Protein AF-A0A950HW34-F1 (afdb_monomer)

Sequence (105 aa):
MSFRVDWSAQALEDLLRLYDYLLARELQAAGGDLGLPARAIETLESAAQSLARAPFIYRKIQDSPFARELVVPFGDTGYVLSFEIMDQHRVVIAAIRHQREDDYH

Solvent-accessible surface area (backbone atoms only — not comparable to full-atom values): 5911 Å² total; per-residue (Å²): 130,63,30,48,75,46,73,33,74,58,24,53,50,34,53,51,53,50,33,53,52,44,42,55,51,24,72,72,38,94,84,43,56,81,63,51,29,60,52,51,52,54,50,51,55,57,56,52,59,54,45,22,70,54,60,84,78,45,50,69,42,95,93,38,99,46,34,28,42,46,79,44,88,48,89,97,69,21,32,33,41,34,29,35,53,79,54,99,46,34,34,36,35,51,36,56,46,49,59,83,62,83,83,85,131

Radius of gyration: 14.49 Å; Cα contacts (8 Å, |Δi|>4): 159; chains: 1; bounding box: 32×22×46 Å

Mean predicted aligned error: 4.26 Å

Foldseek 3Di:
DWADEAEDPQAVVQLVVQLVVQCVVQVPDDNRDNCQSVVLSVQVVVQSRVCGPCVPVAADDPPDPFWGWDFGDDPPFGKIFIWGDPDPHYIYGYHIGTRPPDDDD

Secondary structure (DSSP, 8-state):
---EEEE-HHHHHHHHHHHHHHHHHHHHSTT--TTHHHHHHHHHHHHHHHTTT-GGGSEEPTT-SSEEEEEE--TTT-EEEEEEEEETTEEEEEEEEETT-----

Structure (mmCIF, N/CA/C/O backbone):
data_AF-A0A950HW34-F1
#
_entry.id   AF-A0A950HW34-F1
#
loop_
_atom_site.group_PDB
_atom_site.id
_atom_site.type_symbol
_atom_site.label_atom_id
_a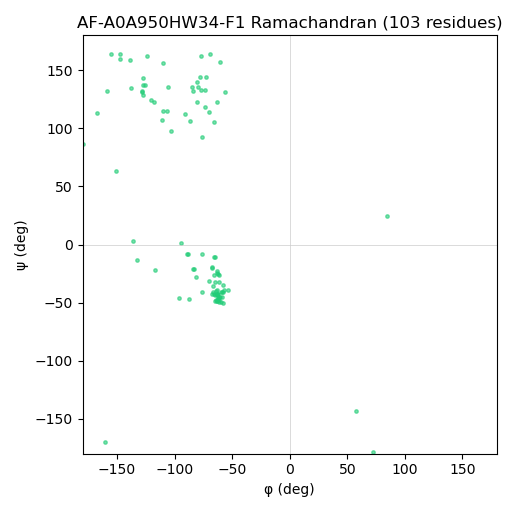tom_site.label_alt_id
_atom_site.label_comp_id
_atom_site.label_asym_id
_atom_site.label_entity_id
_atom_site.label_seq_id
_atom_site.pdbx_PDB_ins_code
_atom_site.Cartn_x
_atom_site.Cartn_y
_atom_site.Cartn_z
_atom_site.occupancy
_atom_site.B_iso_or_equiv
_atom_site.auth_seq_id
_atom_site.auth_comp_id
_atom_site.auth_asym_id
_atom_site.auth_atom_id
_atom_site.pdbx_PDB_model_num
ATOM 1 N N . MET A 1 1 ? 2.289 -4.615 21.396 1.00 66.50 1 MET A N 1
ATOM 2 C CA . MET A 1 1 ? 1.099 -5.196 20.739 1.00 66.50 1 MET A CA 1
ATOM 3 C C . MET A 1 1 ? 1.201 -4.888 19.256 1.00 66.50 1 MET A C 1
ATOM 5 O O . MET A 1 1 ? 1.607 -3.777 18.941 1.00 66.50 1 MET A O 1
ATOM 9 N N . SER A 1 2 ? 0.939 -5.857 18.380 1.00 90.50 2 SER A N 1
ATOM 10 C CA . SER A 1 2 ? 1.029 -5.691 16.923 1.00 90.50 2 SER A CA 1
ATOM 11 C C . SER A 1 2 ? -0.264 -6.145 16.256 1.00 90.50 2 SER A C 1
ATOM 13 O O . SER A 1 2 ? -0.846 -7.143 16.680 1.00 90.50 2 SER A O 1
ATOM 15 N N . PHE A 1 3 ? -0.676 -5.444 15.205 1.00 95.56 3 PHE A N 1
ATOM 16 C CA . PHE A 1 3 ? -1.785 -5.845 14.349 1.00 95.56 3 PHE A CA 1
ATOM 17 C C . PHE A 1 3 ? -1.309 -6.897 13.346 1.00 95.56 3 PHE A C 1
ATOM 19 O O . PHE A 1 3 ? -0.215 -6.788 12.789 1.00 95.56 3 PHE A O 1
ATOM 26 N N . ARG A 1 4 ? -2.138 -7.907 13.092 1.00 96.88 4 ARG A N 1
ATOM 27 C CA . ARG A 1 4 ? -2.043 -8.742 11.896 1.00 96.88 4 ARG A CA 1
ATOM 28 C C . ARG A 1 4 ? -2.534 -7.924 10.705 1.00 96.88 4 ARG A C 1
ATOM 30 O O . ARG A 1 4 ? -3.587 -7.294 10.797 1.00 96.88 4 ARG A O 1
ATOM 37 N N . VAL A 1 5 ? -1.773 -7.948 9.617 1.00 97.75 5 VAL A N 1
ATOM 38 C CA . VAL A 1 5 ? -2.116 -7.281 8.359 1.00 97.75 5 VAL A CA 1
ATOM 39 C C . VAL A 1 5 ? -2.528 -8.355 7.363 1.00 97.75 5 VAL A C 1
ATOM 41 O O . VAL A 1 5 ? -1.709 -9.198 7.005 1.00 97.75 5 VAL A O 1
ATOM 44 N N . ASP A 1 6 ? -3.792 -8.330 6.956 1.00 97.81 6 ASP A N 1
ATOM 45 C CA . ASP A 1 6 ? -4.341 -9.219 5.934 1.00 97.81 6 ASP A CA 1
ATOM 46 C C . ASP A 1 6 ? -4.664 -8.421 4.662 1.00 97.81 6 ASP A C 1
ATOM 48 O O . ASP A 1 6 ? -4.924 -7.217 4.714 1.00 97.81 6 ASP A O 1
ATOM 52 N N . TRP A 1 7 ? -4.699 -9.105 3.522 1.00 98.12 7 TRP A N 1
ATOM 53 C CA . TRP A 1 7 ? -5.102 -8.531 2.238 1.00 98.12 7 TRP A CA 1
ATOM 54 C C . TRP A 1 7 ? -6.496 -9.032 1.870 1.00 98.12 7 TRP A C 1
ATOM 56 O O . TRP A 1 7 ? -6.793 -10.221 2.020 1.00 98.12 7 TRP A O 1
ATOM 66 N N . SER A 1 8 ? -7.361 -8.136 1.399 1.00 98.19 8 SER A N 1
ATOM 67 C CA . SER A 1 8 ? -8.624 -8.530 0.778 1.00 98.19 8 SER A CA 1
ATOM 68 C C . SER A 1 8 ? -8.366 -9.204 -0.578 1.00 98.19 8 SER A C 1
ATOM 70 O O . SER A 1 8 ? -7.295 -9.058 -1.170 1.00 98.19 8 SER A O 1
ATOM 72 N N . ALA A 1 9 ? -9.370 -9.907 -1.108 1.00 97.94 9 ALA A N 1
ATOM 73 C CA . ALA A 1 9 ? -9.302 -10.433 -2.472 1.00 97.94 9 ALA A CA 1
ATOM 74 C C . ALA A 1 9 ? -9.103 -9.310 -3.508 1.00 97.94 9 ALA A C 1
ATOM 76 O O . ALA A 1 9 ? -8.276 -9.455 -4.402 1.00 97.94 9 ALA A O 1
ATOM 77 N N . GLN A 1 10 ? -9.790 -8.175 -3.328 1.00 97.19 10 GLN A N 1
ATOM 78 C CA . GLN A 1 10 ? -9.652 -6.999 -4.190 1.00 97.19 10 GLN A CA 1
ATOM 79 C C . GLN A 1 10 ? -8.225 -6.444 -4.168 1.00 97.19 10 GLN A C 1
ATOM 81 O O . GLN A 1 10 ? -7.656 -6.173 -5.216 1.00 97.19 10 GLN A O 1
ATOM 86 N N . ALA A 1 11 ? -7.611 -6.324 -2.989 1.00 97.62 11 ALA A N 1
ATOM 87 C CA . ALA A 1 11 ? -6.259 -5.791 -2.873 1.00 97.62 11 ALA A CA 1
ATOM 88 C C . ALA A 1 11 ? -5.215 -6.713 -3.527 1.00 97.62 11 ALA A C 1
ATOM 90 O O . ALA A 1 11 ? -4.252 -6.231 -4.118 1.00 97.62 11 ALA A O 1
ATOM 91 N N . LEU A 1 12 ? -5.410 -8.035 -3.449 1.00 97.62 12 LEU A N 1
ATOM 92 C CA . LEU A 1 12 ? -4.565 -8.998 -4.162 1.00 97.62 12 LEU A CA 1
ATOM 93 C C . LEU A 1 12 ? -4.734 -8.881 -5.684 1.00 97.62 12 LEU A C 1
ATOM 95 O O . LEU A 1 12 ? -3.744 -8.927 -6.411 1.00 97.62 12 LEU A O 1
ATOM 99 N N . GLU A 1 13 ? -5.963 -8.695 -6.166 1.00 97.75 13 GLU A N 1
ATOM 100 C CA . GLU A 1 13 ? -6.235 -8.445 -7.584 1.00 97.75 13 GLU A CA 1
ATOM 101 C C . GLU A 1 13 ? -5.615 -7.122 -8.059 1.00 97.75 13 GLU A C 1
ATOM 103 O O . GLU A 1 13 ? -5.009 -7.076 -9.130 1.00 97.75 13 GLU A O 1
ATOM 108 N N . ASP A 1 14 ? -5.667 -6.071 -7.237 1.00 96.75 14 ASP A N 1
ATOM 109 C CA . ASP A 1 14 ? -5.030 -4.790 -7.540 1.00 96.75 14 ASP A CA 1
ATOM 110 C C . ASP A 1 14 ? -3.500 -4.917 -7.654 1.00 96.75 14 ASP A C 1
ATOM 112 O O . ASP A 1 14 ? -2.916 -4.318 -8.558 1.00 96.75 14 ASP A O 1
ATOM 116 N N . LEU A 1 15 ? -2.841 -5.719 -6.800 1.00 96.25 15 LEU A N 1
ATOM 117 C CA . LEU A 1 15 ? -1.399 -6.001 -6.922 1.00 96.25 15 LEU A CA 1
ATOM 118 C C . LEU A 1 15 ? -1.062 -6.680 -8.252 1.00 96.25 15 LEU A C 1
ATOM 120 O O . LEU A 1 15 ? -0.098 -6.291 -8.910 1.00 96.25 15 LEU A O 1
ATOM 124 N N . LEU A 1 16 ? -1.850 -7.683 -8.650 1.00 96.75 16 LEU 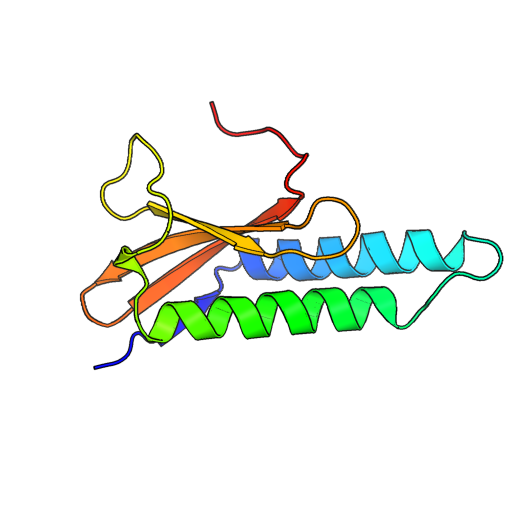A N 1
ATOM 125 C CA . LEU A 1 16 ? -1.642 -8.401 -9.909 1.00 96.75 16 LEU A CA 1
ATOM 126 C C . LEU A 1 16 ? -1.843 -7.471 -11.108 1.00 96.75 16 LEU A C 1
ATOM 128 O O . LEU A 1 16 ? -0.966 -7.369 -11.965 1.00 96.75 16 LEU A O 1
ATOM 132 N N . ARG A 1 17 ? -2.947 -6.714 -11.120 1.00 95.69 17 ARG A N 1
ATOM 133 C CA . ARG A 1 17 ? -3.243 -5.724 -12.164 1.00 95.69 17 ARG A CA 1
ATOM 134 C C . ARG A 1 17 ? -2.143 -4.672 -12.269 1.00 95.69 17 ARG A C 1
ATOM 136 O O . ARG A 1 17 ? -1.759 -4.292 -13.375 1.00 95.69 17 ARG A O 1
ATOM 143 N N . LEU A 1 18 ? -1.622 -4.212 -11.131 1.00 94.69 18 LEU A N 1
ATOM 144 C CA . LEU A 1 18 ? -0.516 -3.267 -11.086 1.00 94.69 18 LEU A CA 1
ATOM 145 C C . LEU A 1 18 ? 0.763 -3.861 -11.685 1.00 94.69 18 LEU A C 1
ATOM 147 O O . LEU A 1 18 ? 1.421 -3.211 -12.500 1.00 94.69 18 LEU A O 1
ATOM 151 N N . TYR A 1 19 ? 1.116 -5.082 -11.285 1.00 95.94 19 TYR A N 1
ATOM 152 C CA . TYR A 1 19 ? 2.294 -5.768 -11.800 1.00 95.94 19 TYR A CA 1
ATOM 153 C C . TYR A 1 19 ? 2.216 -5.922 -13.323 1.00 95.94 19 TYR A C 1
ATOM 155 O O . TYR A 1 19 ? 3.144 -5.517 -14.025 1.00 95.94 19 TYR A O 1
ATOM 163 N N . ASP A 1 20 ? 1.092 -6.429 -13.831 1.00 96.31 20 ASP A N 1
ATOM 164 C CA . ASP A 1 20 ? 0.873 -6.649 -15.261 1.00 96.31 20 ASP A CA 1
ATOM 165 C C . ASP A 1 20 ? 0.918 -5.338 -16.050 1.00 96.31 20 ASP A C 1
ATOM 167 O O . ASP A 1 20 ? 1.552 -5.266 -17.106 1.00 96.31 20 ASP A O 1
ATOM 171 N N . TYR A 1 21 ? 0.305 -4.275 -15.520 1.00 93.88 21 TYR A N 1
ATOM 172 C CA . TYR A 1 21 ? 0.345 -2.947 -16.127 1.00 93.88 21 TYR A CA 1
ATOM 173 C C . TYR A 1 21 ? 1.778 -2.415 -16.249 1.00 93.88 21 TYR A C 1
ATOM 175 O O . TYR A 1 21 ? 2.190 -1.970 -17.324 1.00 93.88 21 TYR A O 1
ATOM 1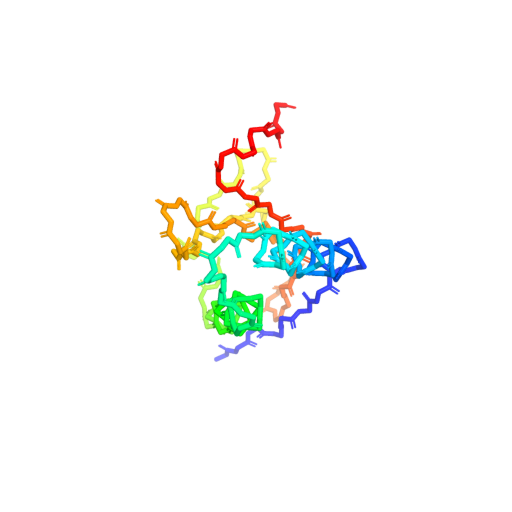83 N N . LEU A 1 22 ? 2.556 -2.475 -15.162 1.00 94.00 22 LEU A N 1
ATOM 184 C CA . LEU A 1 22 ? 3.944 -2.018 -15.168 1.00 94.00 22 LEU A CA 1
ATOM 185 C C . LEU A 1 22 ? 4.801 -2.875 -16.101 1.00 94.00 22 LEU A C 1
ATOM 187 O O . LEU A 1 22 ? 5.584 -2.330 -16.874 1.00 94.00 22 LEU A O 1
ATOM 191 N N . LEU A 1 23 ? 4.635 -4.198 -16.080 1.00 96.25 23 LEU A N 1
ATOM 192 C CA . LEU A 1 23 ? 5.392 -5.102 -16.940 1.00 96.25 23 LEU A CA 1
ATOM 193 C C . LEU A 1 23 ? 5.110 -4.830 -18.421 1.00 96.25 23 LEU A C 1
ATOM 195 O O . LEU A 1 23 ? 6.044 -4.697 -19.210 1.00 96.25 23 LEU A O 1
ATOM 199 N N . ALA A 1 24 ? 3.836 -4.698 -18.797 1.00 96.19 24 ALA A N 1
ATOM 200 C CA . ALA A 1 24 ? 3.441 -4.384 -20.165 1.00 96.19 24 ALA A CA 1
ATOM 201 C C . ALA A 1 24 ? 4.017 -3.038 -20.630 1.00 96.19 24 ALA A C 1
ATOM 203 O O . ALA A 1 24 ? 4.513 -2.938 -21.755 1.00 96.19 24 ALA A O 1
ATOM 204 N N . ARG A 1 25 ? 4.008 -2.020 -19.759 1.00 94.06 25 ARG A N 1
ATOM 205 C CA . ARG A 1 25 ? 4.597 -0.705 -20.043 1.00 94.06 25 ARG A CA 1
ATOM 206 C C . ARG A 1 25 ? 6.100 -0.796 -20.302 1.00 94.06 25 ARG A C 1
ATOM 208 O O . ARG A 1 25 ? 6.577 -0.261 -21.300 1.00 94.06 25 ARG A O 1
ATOM 215 N N . GLU A 1 26 ? 6.842 -1.473 -19.427 1.00 95.31 26 GLU A N 1
ATOM 216 C CA . GLU A 1 26 ? 8.302 -1.587 -19.547 1.00 95.31 26 GLU A CA 1
ATOM 217 C C . GLU A 1 26 ? 8.720 -2.466 -20.737 1.00 95.31 26 GLU A C 1
ATOM 219 O O . GLU A 1 26 ? 9.726 -2.181 -21.379 1.00 95.31 26 GLU A O 1
ATOM 224 N N . LEU A 1 27 ? 7.924 -3.474 -21.114 1.00 96.31 27 LEU A N 1
ATOM 225 C CA . LEU A 1 27 ? 8.155 -4.266 -22.331 1.00 96.31 27 LEU A CA 1
ATOM 226 C C . LEU A 1 27 ? 8.009 -3.447 -23.623 1.00 96.31 27 LEU A C 1
ATOM 228 O O . LEU A 1 27 ? 8.670 -3.744 -24.617 1.00 96.31 27 LEU A O 1
ATOM 232 N N . GLN A 1 28 ? 7.132 -2.442 -23.629 1.00 94.88 28 GLN A N 1
ATOM 233 C CA . GLN A 1 28 ? 6.916 -1.566 -24.785 1.00 94.88 28 GLN A CA 1
ATOM 234 C C . GLN A 1 28 ? 7.919 -0.408 -24.851 1.00 94.88 28 GLN A C 1
ATOM 236 O O . GLN A 1 28 ? 8.120 0.177 -25.917 1.00 94.88 28 GLN A O 1
ATOM 241 N N . ALA A 1 29 ? 8.547 -0.064 -23.727 1.00 93.56 29 ALA A N 1
ATOM 242 C CA . ALA A 1 29 ? 9.505 1.024 -23.647 1.00 93.56 29 ALA A CA 1
ATOM 243 C C . ALA A 1 29 ? 10.869 0.618 -24.230 1.00 93.56 29 ALA A C 1
ATOM 245 O O . ALA A 1 29 ? 11.442 -0.420 -23.894 1.00 93.56 29 ALA A O 1
ATOM 246 N N . ALA A 1 30 ? 11.443 1.481 -25.072 1.00 91.94 30 ALA A N 1
ATOM 247 C CA . ALA A 1 30 ? 12.816 1.311 -25.530 1.00 91.94 30 ALA A CA 1
ATOM 248 C C . ALA A 1 30 ? 13.780 1.476 -24.340 1.00 91.94 30 ALA A C 1
ATOM 250 O O . ALA A 1 30 ? 14.006 2.590 -23.873 1.00 91.94 30 ALA A O 1
ATOM 251 N N . GLY A 1 31 ? 14.333 0.361 -23.855 1.00 91.88 31 GLY A N 1
ATOM 252 C CA . GLY A 1 31 ? 15.190 0.336 -22.664 1.00 91.88 31 GLY A CA 1
ATOM 253 C C . GLY A 1 31 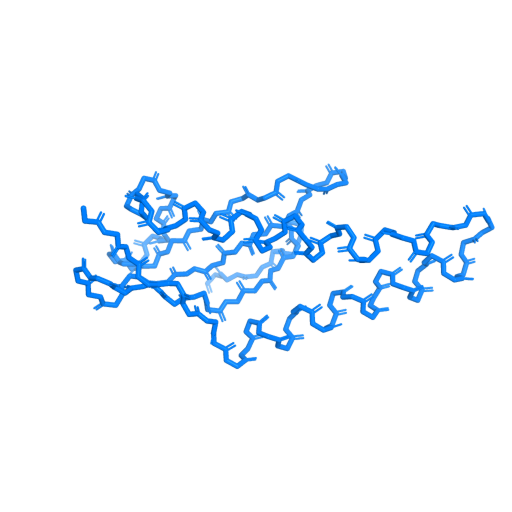? 14.431 0.258 -21.335 1.00 91.88 31 GLY A C 1
ATOM 254 O O . GLY A 1 31 ? 14.968 0.706 -20.326 1.00 91.88 31 GLY A O 1
ATOM 255 N N . GLY A 1 32 ? 13.203 -0.274 -21.333 1.00 90.75 32 GLY A N 1
ATOM 256 C CA . GLY A 1 32 ? 12.415 -0.446 -20.113 1.00 90.75 32 GLY A CA 1
ATOM 257 C C . GLY A 1 32 ? 13.063 -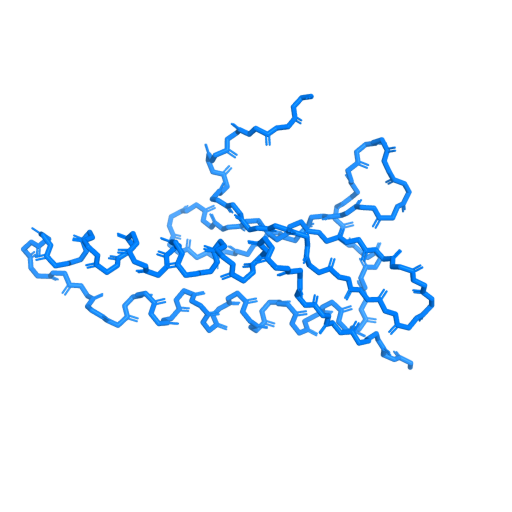1.358 -19.067 1.00 90.75 32 GLY A C 1
ATOM 258 O O . GLY A 1 32 ? 13.900 -2.216 -19.363 1.00 90.75 32 GLY A O 1
ATOM 259 N N . ASP A 1 33 ? 12.654 -1.165 -17.819 1.00 94.94 33 ASP A N 1
ATOM 260 C CA . ASP A 1 33 ? 13.189 -1.844 -16.644 1.00 94.94 33 ASP A CA 1
ATOM 261 C C . ASP A 1 33 ? 12.237 -2.952 -16.173 1.00 94.94 33 ASP A C 1
ATOM 263 O O . ASP A 1 33 ? 11.293 -2.723 -15.415 1.00 94.94 33 ASP A O 1
ATOM 267 N N . LEU A 1 34 ? 12.516 -4.194 -16.577 1.00 95.12 34 LEU A N 1
ATOM 268 C CA . LEU A 1 34 ? 11.699 -5.361 -16.210 1.00 95.12 34 LEU A CA 1
ATOM 269 C C . LEU A 1 34 ? 11.731 -5.695 -14.706 1.00 95.12 34 LEU A C 1
ATOM 271 O O . LEU A 1 34 ? 10.934 -6.508 -14.244 1.00 95.12 34 LEU A O 1
ATOM 275 N N . GLY A 1 35 ? 12.627 -5.077 -13.928 1.00 96.19 35 GLY A N 1
ATOM 276 C CA . GLY A 1 35 ? 12.662 -5.187 -12.469 1.00 96.19 35 GLY A CA 1
ATOM 277 C C . GLY A 1 35 ? 11.794 -4.146 -11.758 1.00 96.19 35 GLY A C 1
ATOM 278 O O . GLY A 1 35 ? 11.631 -4.203 -10.538 1.00 96.19 35 GLY A O 1
ATOM 279 N N . LEU A 1 36 ? 11.246 -3.161 -12.476 1.00 95.44 36 LEU A N 1
ATOM 280 C CA . LEU A 1 36 ? 10.352 -2.153 -11.907 1.00 95.44 36 LEU A CA 1
ATOM 281 C C . LEU A 1 36 ? 9.054 -2.751 -11.323 1.00 95.44 36 LEU A C 1
ATOM 283 O O . LEU A 1 36 ? 8.736 -2.390 -10.188 1.00 95.44 36 LEU A O 1
ATOM 287 N N . PRO A 1 37 ? 8.330 -3.669 -12.002 1.00 95.56 37 PRO A N 1
ATOM 288 C CA . PRO A 1 37 ? 7.097 -4.237 -11.457 1.00 95.56 37 PRO A CA 1
ATOM 289 C C . PRO A 1 37 ? 7.329 -4.949 -10.120 1.00 95.56 37 PRO A C 1
ATOM 291 O O . PRO A 1 37 ? 6.609 -4.700 -9.158 1.00 95.56 37 PRO A O 1
ATOM 294 N N . ALA A 1 38 ? 8.387 -5.762 -10.018 1.00 96.56 38 ALA A N 1
ATOM 295 C CA . ALA A 1 38 ? 8.731 -6.472 -8.785 1.00 96.56 38 ALA A CA 1
ATOM 296 C C . ALA A 1 38 ? 9.042 -5.507 -7.628 1.00 96.56 38 ALA A C 1
ATOM 298 O O . ALA A 1 38 ? 8.464 -5.627 -6.550 1.00 96.56 38 ALA A O 1
ATOM 299 N N . ARG A 1 39 ? 9.873 -4.483 -7.874 1.00 97.19 39 ARG A N 1
ATOM 300 C CA . ARG A 1 39 ? 10.187 -3.456 -6.865 1.00 97.19 39 ARG A CA 1
ATOM 301 C C . ARG A 1 39 ? 8.957 -2.671 -6.416 1.00 97.19 39 ARG A C 1
ATOM 303 O O . ARG A 1 39 ? 8.908 -2.246 -5.263 1.00 97.19 39 ARG A O 1
ATOM 310 N N . ALA A 1 40 ? 7.976 -2.464 -7.296 1.00 95.69 40 ALA A N 1
ATOM 311 C CA . ALA A 1 40 ? 6.721 -1.816 -6.924 1.00 95.69 40 ALA A CA 1
ATOM 312 C C . ALA A 1 40 ? 5.963 -2.650 -5.881 1.00 95.69 40 ALA A C 1
ATOM 314 O O . ALA A 1 40 ? 5.584 -2.118 -4.838 1.00 95.69 40 ALA A O 1
ATOM 315 N N . ILE A 1 41 ? 5.817 -3.957 -6.121 1.00 96.50 41 ILE A N 1
ATOM 316 C CA . ILE A 1 41 ? 5.148 -4.881 -5.194 1.00 96.50 41 ILE A CA 1
ATOM 317 C C . ILE A 1 41 ? 5.903 -4.969 -3.865 1.00 96.50 41 ILE A C 1
ATOM 319 O O . ILE A 1 41 ? 5.301 -4.754 -2.817 1.00 96.50 41 ILE A O 1
ATOM 323 N N . GLU A 1 42 ? 7.225 -5.161 -3.894 1.00 97.38 42 GLU A N 1
ATOM 324 C CA . GLU A 1 42 ? 8.057 -5.202 -2.680 1.00 97.38 42 GLU A CA 1
ATOM 325 C C . GLU A 1 42 ? 7.927 -3.918 -1.843 1.00 97.38 42 GLU A C 1
ATOM 327 O O . GLU A 1 42 ? 7.867 -3.959 -0.610 1.00 97.38 42 GLU A O 1
ATOM 332 N N . THR A 1 43 ? 7.842 -2.760 -2.505 1.00 97.31 43 THR A N 1
ATOM 333 C CA . THR A 1 43 ? 7.652 -1.469 -1.831 1.00 97.31 43 THR A CA 1
ATOM 334 C C . THR A 1 43 ? 6.287 -1.398 -1.142 1.00 97.31 43 THR A C 1
ATOM 336 O O . THR A 1 43 ? 6.202 -0.948 0.003 1.00 97.31 43 THR A O 1
ATOM 339 N N . LEU A 1 44 ? 5.223 -1.867 -1.802 1.00 97.06 44 LEU A N 1
ATOM 340 C CA . LEU A 1 44 ? 3.871 -1.893 -1.235 1.00 97.06 44 LEU A CA 1
ATOM 341 C C . LEU A 1 44 ? 3.759 -2.873 -0.067 1.00 97.06 44 LEU A C 1
ATOM 343 O O . LEU A 1 44 ? 3.184 -2.527 0.965 1.00 97.06 44 LEU A O 1
ATOM 347 N N . GLU A 1 45 ? 4.351 -4.060 -0.185 1.00 96.56 45 GLU A N 1
ATOM 348 C CA . GLU A 1 45 ? 4.389 -5.054 0.890 1.00 96.56 45 GLU A CA 1
ATOM 349 C C . GLU A 1 45 ? 5.169 -4.545 2.107 1.00 96.56 45 GLU A C 1
ATOM 351 O O . GLU A 1 45 ? 4.713 -4.673 3.245 1.00 96.56 45 GLU A O 1
ATOM 356 N N . SER A 1 46 ? 6.321 -3.908 1.886 1.00 96.38 46 SER A N 1
ATOM 357 C CA . SER A 1 46 ? 7.115 -3.290 2.952 1.00 96.38 46 SER A CA 1
ATOM 358 C C . SER A 1 46 ? 6.350 -2.156 3.642 1.00 96.38 46 SER A C 1
ATOM 360 O O . SER A 1 46 ? 6.305 -2.075 4.874 1.00 96.38 46 SER A O 1
ATOM 362 N N . ALA A 1 47 ? 5.658 -1.316 2.869 1.00 96.12 47 ALA A N 1
ATOM 363 C CA . ALA A 1 47 ? 4.802 -0.276 3.420 1.00 96.12 47 ALA A CA 1
ATOM 364 C C . ALA A 1 47 ? 3.643 -0.869 4.239 1.00 96.12 47 ALA A C 1
ATOM 366 O O . ALA A 1 47 ? 3.387 -0.406 5.352 1.00 96.12 47 ALA A O 1
ATOM 367 N N . ALA A 1 48 ? 2.997 -1.934 3.763 1.00 96.62 48 ALA A N 1
ATOM 368 C CA . ALA A 1 48 ? 1.935 -2.636 4.483 1.00 96.62 48 ALA A CA 1
ATOM 369 C C . ALA A 1 48 ? 2.393 -3.171 5.853 1.00 96.62 48 ALA A C 1
ATOM 371 O O . ALA A 1 48 ? 1.638 -3.108 6.824 1.00 96.62 48 ALA A O 1
ATOM 372 N N . GLN A 1 49 ? 3.647 -3.618 5.990 1.00 95.00 49 GLN A N 1
ATOM 373 C CA . GLN A 1 49 ? 4.185 -4.086 7.277 1.00 95.00 49 GLN A CA 1
ATOM 374 C C . GLN A 1 49 ? 4.195 -2.993 8.357 1.00 95.00 49 GLN A C 1
ATOM 376 O O . GLN A 1 49 ? 4.095 -3.295 9.550 1.00 95.00 49 GLN A O 1
ATOM 381 N N . SER A 1 50 ? 4.269 -1.714 7.972 1.00 94.44 50 SER A N 1
ATOM 382 C CA . SER A 1 50 ? 4.217 -0.603 8.930 1.00 94.44 50 SER A CA 1
ATOM 383 C C . SER A 1 50 ? 2.858 -0.491 9.644 1.00 94.44 50 SER A C 1
ATOM 385 O O . SER A 1 50 ? 2.807 -0.089 10.815 1.00 94.44 50 SER A O 1
ATOM 387 N N . LEU A 1 51 ? 1.777 -0.974 9.013 1.00 95.88 51 LEU A N 1
ATOM 388 C CA . LEU A 1 51 ? 0.430 -1.020 9.592 1.00 95.88 51 LEU A CA 1
ATOM 389 C C . LEU A 1 51 ? 0.362 -1.908 10.840 1.00 95.88 51 LEU A C 1
ATOM 391 O O . LEU A 1 51 ? -0.455 -1.659 11.722 1.00 95.88 51 LEU A O 1
ATOM 395 N N . ALA A 1 52 ? 1.255 -2.896 10.971 1.00 95.38 52 ALA A N 1
ATOM 396 C CA . ALA A 1 52 ? 1.296 -3.784 12.129 1.00 95.38 52 ALA A CA 1
ATOM 397 C C . ALA A 1 52 ? 1.616 -3.048 13.442 1.00 95.38 52 ALA A C 1
ATOM 399 O O . ALA A 1 52 ? 1.282 -3.536 14.522 1.00 95.38 52 ALA A O 1
ATOM 400 N N . ARG A 1 53 ? 2.287 -1.889 13.383 1.00 93.25 53 ARG A N 1
ATOM 401 C CA . ARG A 1 53 ? 2.745 -1.165 14.580 1.00 93.25 53 ARG A CA 1
ATOM 402 C C . ARG A 1 53 ? 1.783 -0.072 15.015 1.00 93.25 53 ARG A C 1
ATOM 404 O O . ARG A 1 53 ? 1.517 0.059 16.206 1.00 93.25 53 ARG A O 1
ATOM 411 N N . ALA A 1 54 ? 1.307 0.735 14.071 1.00 91.25 54 ALA A N 1
ATOM 412 C CA . ALA A 1 54 ? 0.577 1.954 14.397 1.00 91.25 54 ALA A CA 1
ATOM 413 C C . ALA A 1 54 ? -0.443 2.336 13.305 1.00 91.25 54 ALA A C 1
ATOM 415 O O . ALA A 1 54 ? -0.332 3.406 12.714 1.00 91.25 54 ALA A O 1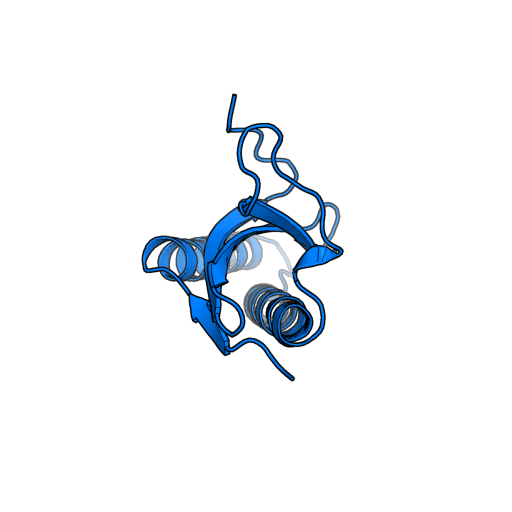
ATOM 416 N N . PRO A 1 55 ? -1.478 1.519 13.039 1.00 94.25 55 PRO A N 1
ATOM 417 C CA . PRO A 1 55 ? -2.407 1.770 11.931 1.00 94.25 55 PRO A CA 1
ATOM 418 C C . PRO A 1 55 ? -3.271 3.024 12.143 1.00 94.25 55 PRO A C 1
ATOM 420 O O . PRO A 1 55 ? -3.787 3.610 11.195 1.00 94.25 55 PRO A O 1
ATOM 423 N N . PHE A 1 56 ? -3.405 3.491 13.387 1.00 93.50 56 PHE A N 1
ATOM 424 C CA . PHE A 1 56 ? -4.216 4.659 13.727 1.00 93.50 56 PHE A CA 1
ATOM 425 C C . PHE A 1 56 ? -3.570 6.013 13.379 1.00 93.50 56 PHE A C 1
ATOM 427 O O . PHE A 1 56 ? -4.254 7.035 13.490 1.00 93.50 56 PHE A O 1
ATOM 434 N N . ILE A 1 57 ? -2.297 6.048 12.965 1.00 93.12 57 ILE A N 1
ATOM 435 C CA . ILE A 1 57 ? -1.590 7.305 12.641 1.00 93.12 57 ILE A CA 1
ATOM 436 C C . ILE A 1 57 ? -1.867 7.792 11.217 1.00 93.12 57 ILE A C 1
ATOM 438 O O . ILE A 1 57 ? -1.670 8.966 10.919 1.00 93.12 57 ILE A O 1
ATOM 442 N N . TYR A 1 58 ? -2.301 6.891 10.337 1.00 95.12 58 TYR A N 1
ATOM 443 C CA . TYR A 1 58 ? -2.506 7.191 8.924 1.00 95.12 58 TYR A CA 1
ATOM 444 C C . TYR A 1 58 ? -3.797 7.976 8.687 1.00 95.12 58 TYR A C 1
ATOM 446 O O . TYR A 1 58 ? -4.694 8.004 9.540 1.00 95.12 58 TYR A O 1
ATOM 454 N N . ARG A 1 59 ? -3.890 8.615 7.516 1.00 92.00 59 ARG A N 1
ATOM 455 C CA . ARG A 1 59 ? -4.991 9.511 7.142 1.00 92.00 59 ARG A CA 1
ATOM 456 C C . ARG A 1 59 ? -6.330 8.782 7.249 1.00 92.00 59 ARG A C 1
ATOM 458 O O . ARG A 1 59 ? -6.461 7.682 6.731 1.00 92.00 59 ARG A O 1
ATOM 465 N N . LYS A 1 60 ? -7.319 9.395 7.904 1.00 93.12 60 LYS A N 1
ATOM 466 C CA . LYS A 1 60 ? -8.701 8.891 7.930 1.00 93.12 60 LYS A CA 1
ATOM 467 C C . LYS A 1 60 ? -9.427 9.222 6.630 1.00 93.12 60 LYS A C 1
ATOM 469 O O . LYS A 1 60 ? -9.252 10.319 6.097 1.00 93.12 60 LYS A O 1
ATOM 474 N N . ILE A 1 61 ? -10.282 8.307 6.192 1.00 88.00 61 ILE A N 1
ATOM 475 C CA . ILE A 1 61 ? -11.295 8.568 5.166 1.00 88.00 61 ILE A CA 1
ATOM 476 C C . ILE A 1 61 ? -12.508 9.184 5.879 1.00 88.00 61 ILE A C 1
ATOM 478 O O . ILE A 1 61 ? -12.890 8.702 6.944 1.00 88.00 61 ILE A O 1
ATOM 482 N N . GLN A 1 62 ? -13.049 10.294 5.358 1.00 78.06 62 GLN A N 1
ATOM 483 C CA . GLN A 1 62 ? -13.932 11.208 6.109 1.00 78.06 62 GLN A CA 1
ATOM 484 C C . GLN A 1 62 ? -15.135 10.514 6.766 1.00 78.06 62 GLN A C 1
ATOM 486 O O . GLN A 1 62 ? -15.443 10.814 7.919 1.00 78.06 62 GLN A O 1
ATOM 491 N N . ASP A 1 63 ? -15.738 9.544 6.081 1.00 80.00 63 ASP A N 1
ATOM 492 C CA . ASP A 1 63 ? -16.994 8.921 6.509 1.00 80.00 63 ASP A CA 1
ATOM 493 C C . ASP A 1 63 ? -16.827 7.628 7.321 1.00 80.00 63 ASP A C 1
ATOM 495 O O . ASP A 1 63 ? -17.817 7.033 7.744 1.00 80.00 63 ASP A O 1
ATOM 499 N N . SER A 1 64 ? -15.591 7.186 7.593 1.00 83.62 64 SER A N 1
ATOM 500 C CA . SER A 1 64 ? -15.344 5.968 8.374 1.00 83.62 64 SER A CA 1
ATOM 501 C C . SER A 1 64 ? -14.388 6.200 9.549 1.00 83.62 64 SER A C 1
ATOM 503 O O . SER A 1 64 ? -13.268 6.687 9.372 1.00 83.62 64 SER A O 1
ATOM 505 N N . PRO A 1 65 ? -14.762 5.795 10.780 1.00 83.88 65 PRO A N 1
ATOM 506 C CA . PRO A 1 65 ? -13.870 5.886 11.935 1.00 83.88 65 PRO A CA 1
ATOM 507 C C . PRO A 1 65 ? -12.657 4.942 11.841 1.00 83.88 65 PRO A C 1
ATOM 509 O O . PRO A 1 65 ? -11.654 5.180 12.529 1.00 83.88 65 PRO A O 1
ATOM 512 N N . PHE A 1 66 ? -12.734 3.903 11.001 1.00 91.38 66 PHE A N 1
ATOM 513 C CA . PHE A 1 66 ? -11.734 2.838 10.900 1.00 91.38 66 PHE A CA 1
ATOM 514 C C . PHE A 1 66 ? -11.037 2.760 9.541 1.00 91.38 66 PHE A C 1
ATOM 516 O O . PHE A 1 66 ? -9.918 2.244 9.495 1.00 91.38 66 PHE A O 1
ATOM 523 N N . ALA A 1 67 ? -11.641 3.290 8.471 1.00 95.00 67 ALA A N 1
ATOM 524 C CA . ALA A 1 67 ? -11.035 3.289 7.145 1.00 95.00 67 ALA A CA 1
ATOM 525 C C . ALA A 1 67 ? -9.997 4.405 6.996 1.00 95.00 67 ALA A C 1
ATOM 527 O O . ALA A 1 67 ? -10.182 5.552 7.429 1.00 95.00 67 ALA A O 1
ATOM 528 N N . ARG A 1 68 ? -8.859 4.039 6.412 1.00 96.00 68 ARG A N 1
ATOM 529 C CA . ARG A 1 68 ? -7.649 4.852 6.375 1.00 96.00 68 ARG A CA 1
ATOM 530 C C . ARG A 1 68 ? -6.856 4.631 5.105 1.00 96.00 68 ARG A C 1
ATOM 532 O O . ARG A 1 68 ? -7.034 3.640 4.404 1.00 96.00 68 ARG A O 1
ATOM 539 N N . GLU A 1 69 ? -5.945 5.561 4.856 1.00 95.88 69 GLU A N 1
ATOM 540 C CA . GLU A 1 69 ? -5.085 5.560 3.682 1.00 95.88 69 GLU A CA 1
ATOM 541 C C . GLU A 1 69 ? -3.619 5.712 4.055 1.00 95.88 69 GLU A C 1
ATOM 543 O O . GLU A 1 69 ? -3.235 6.620 4.802 1.00 95.88 69 GLU A O 1
ATOM 548 N N . LEU A 1 70 ? -2.798 4.843 3.474 1.00 95.88 70 LEU A N 1
ATOM 549 C CA . LEU A 1 70 ? -1.347 4.915 3.500 1.00 95.88 70 LEU A CA 1
ATOM 550 C C . LEU A 1 70 ? -0.845 5.272 2.099 1.00 95.88 70 LEU A C 1
ATOM 552 O O . LEU A 1 70 ? -0.993 4.492 1.162 1.00 95.88 70 LEU A O 1
ATOM 556 N N . VAL A 1 71 ? -0.238 6.452 1.975 1.00 95.12 71 VAL A N 1
ATOM 557 C CA . VAL A 1 71 ? 0.459 6.880 0.756 1.00 95.12 71 VAL A CA 1
ATOM 558 C C . VAL A 1 71 ? 1.847 6.246 0.731 1.00 95.12 71 VAL A C 1
ATOM 560 O O . VAL A 1 71 ? 2.640 6.444 1.651 1.00 95.12 71 VAL A O 1
ATOM 563 N N . VAL A 1 72 ? 2.137 5.499 -0.328 1.00 95.88 72 VAL A N 1
ATOM 564 C CA . VAL A 1 72 ? 3.394 4.783 -0.546 1.00 95.88 72 VAL A CA 1
ATOM 565 C C . VAL A 1 72 ? 4.147 5.453 -1.696 1.00 95.88 72 VAL A C 1
ATOM 567 O O . VAL A 1 72 ? 3.739 5.315 -2.853 1.00 95.88 72 VAL A O 1
ATOM 570 N N . PRO A 1 73 ? 5.236 6.191 -1.412 1.00 94.06 73 PRO A N 1
ATOM 571 C CA . PRO A 1 73 ? 6.047 6.804 -2.455 1.00 94.06 73 PRO A CA 1
ATOM 572 C C . PRO A 1 73 ? 6.686 5.736 -3.348 1.00 94.06 73 PRO A C 1
ATOM 574 O O . PRO A 1 73 ? 7.418 4.874 -2.864 1.00 94.06 73 PRO A O 1
ATOM 577 N N . PHE A 1 74 ? 6.421 5.805 -4.651 1.00 91.94 74 PHE A N 1
ATOM 578 C CA . PHE A 1 74 ? 7.046 4.959 -5.665 1.00 91.94 74 PHE A CA 1
ATOM 579 C C . PHE A 1 74 ? 6.928 5.621 -7.042 1.00 91.94 74 PHE A C 1
ATOM 581 O O . PHE A 1 74 ? 5.843 6.057 -7.430 1.00 91.94 74 PHE A O 1
AT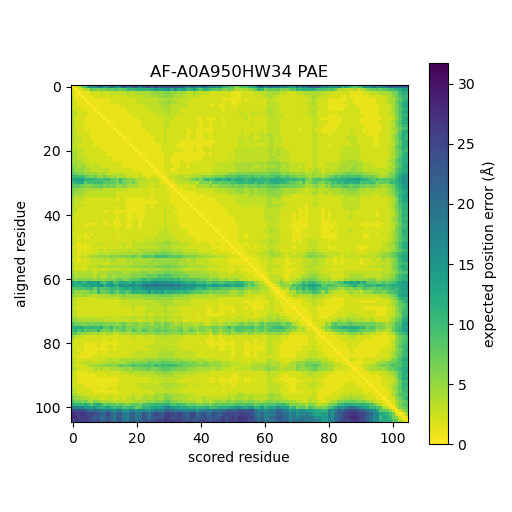OM 588 N N . GLY A 1 75 ? 8.029 5.684 -7.792 1.00 86.50 75 GLY A N 1
ATOM 589 C CA . GLY A 1 75 ? 8.073 6.442 -9.046 1.00 86.50 75 GLY A CA 1
ATOM 590 C C . GLY A 1 75 ? 7.722 7.919 -8.832 1.00 86.50 75 GLY A C 1
ATOM 591 O O . GLY A 1 75 ? 8.072 8.496 -7.803 1.00 86.50 75 GLY A O 1
ATOM 592 N N . ASP A 1 76 ? 7.009 8.516 -9.788 1.00 80.56 76 ASP A N 1
ATOM 593 C CA . ASP A 1 76 ? 6.747 9.962 -9.791 1.00 80.56 76 ASP A CA 1
ATOM 594 C C . ASP A 1 76 ? 5.591 10.392 -8.879 1.00 80.56 76 ASP A C 1
ATOM 596 O O . ASP A 1 76 ? 5.568 11.526 -8.402 1.00 80.56 76 ASP A O 1
ATOM 600 N N . THR A 1 77 ? 4.613 9.513 -8.640 1.00 81.06 77 THR A N 1
ATOM 601 C CA . THR A 1 77 ? 3.392 9.875 -7.902 1.00 81.06 77 THR A CA 1
ATOM 602 C C . THR A 1 77 ? 2.970 8.907 -6.813 1.00 81.06 77 THR A C 1
ATOM 604 O O . THR A 1 77 ? 2.144 9.295 -6.005 1.00 81.06 77 THR A O 1
ATOM 607 N N . GLY A 1 78 ? 3.518 7.694 -6.742 1.00 92.19 78 GLY A N 1
ATOM 608 C CA . GLY A 1 78 ? 3.184 6.732 -5.692 1.00 92.19 78 GLY A CA 1
ATOM 609 C C . GLY A 1 78 ? 1.801 6.084 -5.797 1.00 92.19 78 GLY A C 1
ATOM 610 O O . GLY A 1 78 ? 1.013 6.327 -6.718 1.00 92.19 78 GLY A O 1
ATOM 611 N N . TYR A 1 79 ? 1.528 5.234 -4.811 1.00 94.94 79 TYR A N 1
ATOM 612 C CA . TYR A 1 79 ? 0.298 4.457 -4.668 1.00 94.94 79 TYR A CA 1
ATOM 613 C C . TYR A 1 79 ? -0.359 4.731 -3.320 1.00 94.94 79 TYR A C 1
ATOM 615 O O . TYR A 1 79 ? 0.280 5.205 -2.380 1.00 94.94 79 TYR A O 1
ATOM 623 N N . VAL A 1 80 ? -1.637 4.394 -3.209 1.00 95.62 80 VAL A N 1
ATOM 624 C CA . VAL A 1 80 ? -2.400 4.476 -1.968 1.00 95.62 80 VAL A CA 1
ATOM 625 C C . VAL A 1 80 ? -2.916 3.091 -1.613 1.00 95.62 80 VAL A C 1
ATOM 627 O O . VAL A 1 80 ? -3.621 2.467 -2.403 1.00 95.62 80 VAL A O 1
ATOM 630 N N . LEU A 1 81 ? -2.582 2.636 -0.406 1.00 97.19 81 LEU A N 1
ATOM 631 C CA . LEU A 1 81 ? -3.213 1.485 0.231 1.00 97.19 81 LEU A CA 1
ATOM 632 C C . LEU A 1 81 ? -4.394 1.997 1.055 1.00 97.19 81 LEU A C 1
ATOM 634 O O . LEU A 1 81 ? -4.187 2.697 2.053 1.00 97.19 81 LEU A O 1
ATOM 638 N N . SER A 1 82 ? -5.620 1.659 0.657 1.00 96.12 82 SER A N 1
ATOM 639 C CA . SER A 1 82 ? -6.779 1.829 1.530 1.00 96.12 82 SER A CA 1
ATOM 640 C C . SER A 1 82 ? -6.890 0.608 2.434 1.00 96.12 82 SER A C 1
ATOM 642 O O . SER A 1 82 ? -6.719 -0.533 2.003 1.00 96.12 82 SER A O 1
ATOM 644 N N . PHE A 1 83 ? -7.135 0.829 3.716 1.00 97.25 83 PHE A N 1
ATOM 645 C CA . PHE A 1 83 ? -7.246 -0.251 4.684 1.00 97.25 83 PHE A CA 1
ATOM 646 C C . PHE A 1 83 ? -8.249 0.096 5.771 1.00 97.25 83 PHE A C 1
ATOM 648 O O . PHE A 1 83 ? -8.545 1.263 6.026 1.00 97.25 83 PHE A O 1
ATOM 655 N N . GLU A 1 84 ? -8.741 -0.931 6.444 1.00 96.62 84 GLU A N 1
ATOM 656 C CA . GLU A 1 84 ? -9.686 -0.787 7.536 1.00 96.62 84 GLU A CA 1
ATOM 657 C C . GLU A 1 84 ? -9.189 -1.531 8.775 1.00 96.62 84 GLU A C 1
ATOM 659 O O . GLU A 1 84 ? -8.645 -2.639 8.709 1.00 96.62 84 GLU A O 1
ATOM 664 N N . ILE A 1 85 ? -9.337 -0.882 9.927 1.00 96.38 85 ILE A N 1
ATOM 665 C CA . ILE A 1 85 ? -8.996 -1.462 11.222 1.00 96.38 85 ILE A CA 1
ATOM 666 C C . ILE A 1 85 ? -10.210 -2.251 11.715 1.00 96.38 85 ILE A C 1
ATOM 668 O O . ILE A 1 85 ? -11.203 -1.661 12.130 1.00 96.38 85 ILE A O 1
ATOM 672 N N . MET A 1 86 ? -10.124 -3.579 11.669 1.00 95.50 86 MET A N 1
ATOM 673 C CA . MET A 1 86 ? -11.238 -4.474 12.009 1.00 95.50 86 MET A CA 1
ATOM 674 C C . MET A 1 86 ? -11.461 -4.581 13.516 1.00 95.50 86 MET A C 1
ATOM 676 O O . MET A 1 86 ? -12.594 -4.610 13.986 1.00 95.50 86 MET A O 1
ATOM 680 N N . ASP A 1 87 ? -10.370 -4.654 14.276 1.00 92.62 87 ASP A N 1
ATOM 681 C CA . ASP A 1 87 ? -10.391 -4.800 15.728 1.00 92.62 87 ASP A CA 1
ATOM 682 C C . ASP A 1 87 ? -9.039 -4.378 16.336 1.00 92.62 87 ASP A C 1
ATOM 684 O O . ASP A 1 87 ? -8.183 -3.809 15.660 1.00 92.62 87 ASP A O 1
ATOM 688 N N . GLN A 1 88 ? -8.833 -4.644 17.630 1.00 90.56 88 GLN A N 1
ATOM 689 C CA . GLN A 1 88 ? -7.623 -4.269 18.380 1.00 90.56 88 GLN A CA 1
ATOM 690 C C . GLN A 1 88 ? -6.329 -4.956 17.899 1.00 90.56 88 GLN A C 1
ATOM 692 O O . GLN A 1 88 ? -5.244 -4.569 18.331 1.00 90.56 88 GLN A O 1
ATOM 697 N N . HIS A 1 89 ? -6.429 -5.967 17.035 1.00 93.62 89 HIS A N 1
ATOM 698 C CA . HIS A 1 89 ? -5.318 -6.809 16.602 1.00 93.62 89 HIS A CA 1
ATOM 699 C C . HIS A 1 89 ? -5.307 -7.076 15.094 1.00 93.62 89 HIS A C 1
ATOM 701 O O . HIS A 1 89 ? -4.436 -7.819 14.638 1.00 93.62 89 HIS A O 1
ATOM 707 N N . ARG A 1 90 ? -6.226 -6.506 14.308 1.00 96.75 90 ARG A N 1
ATOM 708 C CA . ARG A 1 90 ? -6.352 -6.816 12.880 1.00 96.75 90 ARG A CA 1
ATOM 709 C C . ARG A 1 90 ? -6.584 -5.588 12.004 1.00 96.75 90 ARG A C 1
ATOM 711 O O . ARG A 1 90 ? -7.433 -4.746 12.291 1.00 96.75 90 ARG A O 1
ATOM 718 N N . VAL A 1 91 ? -5.852 -5.542 10.895 1.00 97.62 91 VAL A N 1
ATOM 719 C CA . VAL A 1 91 ? -5.999 -4.582 9.799 1.00 97.62 91 VAL A CA 1
ATOM 720 C C . VAL A 1 91 ? -6.174 -5.354 8.498 1.00 97.62 91 VAL A C 1
ATOM 722 O O . VAL A 1 91 ? -5.462 -6.329 8.264 1.00 97.62 91 VAL A O 1
ATOM 725 N N . VAL A 1 92 ? -7.103 -4.912 7.655 1.00 98.19 92 VAL A N 1
ATOM 726 C CA . VAL A 1 92 ? -7.319 -5.480 6.322 1.00 98.19 92 VAL A CA 1
ATOM 727 C C . VAL A 1 92 ? -7.059 -4.402 5.283 1.00 98.19 92 VAL A C 1
ATOM 729 O O . VAL A 1 92 ? -7.699 -3.353 5.309 1.00 98.19 92 VAL A O 1
ATOM 732 N N . ILE A 1 93 ? -6.127 -4.657 4.368 1.00 98.25 93 ILE A N 1
ATOM 733 C CA . ILE A 1 93 ? -5.928 -3.820 3.184 1.00 98.25 93 ILE A CA 1
ATOM 734 C C . ILE A 1 93 ? -7.083 -4.105 2.230 1.00 98.25 93 ILE A C 1
ATOM 736 O O . ILE A 1 93 ? -7.289 -5.246 1.817 1.00 98.25 93 ILE A O 1
ATOM 740 N N . ALA A 1 94 ? -7.862 -3.069 1.941 1.00 96.88 94 ALA A N 1
ATOM 741 C CA . ALA A 1 94 ? -9.103 -3.157 1.193 1.00 96.88 94 ALA A CA 1
ATOM 742 C C . ALA A 1 94 ? -8.861 -3.050 -0.314 1.00 96.88 94 ALA A C 1
ATOM 744 O O . ALA A 1 94 ? -9.388 -3.882 -1.048 1.00 96.88 94 ALA A O 1
ATOM 745 N N . ALA A 1 95 ? -8.056 -2.079 -0.753 1.00 96.12 95 ALA A N 1
ATOM 746 C CA . ALA A 1 95 ? -7.735 -1.8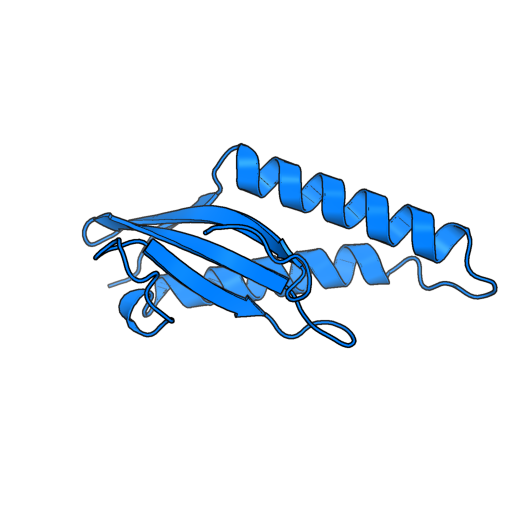55 -2.159 1.00 96.12 95 ALA A CA 1
ATOM 747 C C . ALA A 1 95 ? -6.394 -1.124 -2.329 1.00 96.12 95 ALA A C 1
ATOM 749 O O . ALA A 1 95 ? -5.870 -0.506 -1.392 1.00 96.12 95 ALA A O 1
ATOM 750 N N . ILE A 1 96 ? -5.863 -1.172 -3.550 1.00 95.88 96 ILE A N 1
ATOM 751 C CA . ILE A 1 96 ? -4.645 -0.465 -3.953 1.00 95.88 96 ILE A CA 1
ATOM 752 C C . ILE A 1 96 ? -4.938 0.335 -5.207 1.00 95.88 96 ILE A C 1
ATOM 754 O O . ILE A 1 96 ? -5.472 -0.184 -6.183 1.00 95.88 96 ILE A O 1
ATOM 758 N N . ARG A 1 97 ? -4.543 1.603 -5.196 1.00 92.06 97 ARG A N 1
ATOM 759 C CA . ARG A 1 97 ? -4.721 2.488 -6.347 1.00 92.06 97 ARG A CA 1
ATOM 760 C C . ARG A 1 97 ? -3.512 3.365 -6.577 1.00 92.06 97 ARG A C 1
ATOM 762 O O . ARG A 1 97 ? -2.718 3.608 -5.665 1.00 92.06 97 ARG A O 1
ATOM 769 N N . HIS A 1 98 ? -3.380 3.873 -7.789 1.00 90.81 98 HIS A N 1
ATOM 770 C CA . HIS A 1 98 ? -2.393 4.897 -8.090 1.00 90.81 98 HIS A CA 1
ATOM 771 C C . HIS A 1 98 ? -2.827 6.243 -7.489 1.00 90.81 98 HIS A C 1
ATOM 773 O O . HIS A 1 98 ? -4.008 6.568 -7.482 1.00 90.81 98 HIS A O 1
ATOM 779 N N . GLN A 1 99 ? -1.901 7.078 -7.006 1.00 84.50 99 GLN A N 1
ATOM 780 C CA . GLN A 1 99 ? -2.287 8.333 -6.334 1.00 84.50 99 GLN A CA 1
ATOM 781 C C . GLN A 1 99 ? -3.021 9.326 -7.259 1.00 84.50 99 GLN A C 1
ATOM 783 O O . GLN A 1 99 ? -3.742 10.197 -6.782 1.00 84.50 99 GLN A O 1
ATOM 788 N N . ARG A 1 100 ? -2.829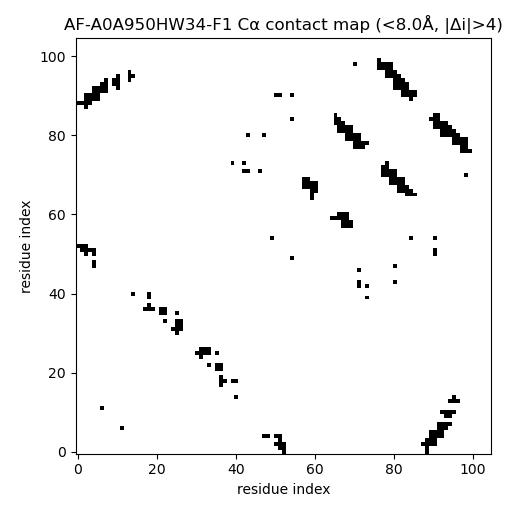 9.204 -8.580 1.00 80.44 100 ARG A N 1
ATOM 789 C CA . ARG A 1 100 ? -3.540 10.004 -9.597 1.00 80.44 100 ARG A CA 1
ATOM 790 C C . ARG A 1 100 ? -4.854 9.383 -10.078 1.00 80.44 100 ARG A C 1
ATOM 792 O O . ARG A 1 100 ? -5.542 10.019 -10.867 1.00 80.44 100 ARG A O 1
ATOM 799 N N . GLU A 1 101 ? -5.150 8.146 -9.689 1.00 72.06 101 GLU A N 1
ATOM 800 C CA . GLU A 1 101 ? -6.486 7.586 -9.880 1.00 72.06 101 GLU A CA 1
ATOM 801 C C . GLU A 1 101 ? -7.376 8.228 -8.807 1.00 72.06 101 GLU A C 1
ATOM 803 O O . GLU A 1 101 ? -7.397 7.803 -7.650 1.00 72.06 101 GLU A O 1
ATOM 808 N N . ASP A 1 102 ? -8.026 9.333 -9.177 1.00 49.16 102 ASP A N 1
ATOM 809 C CA . ASP A 1 102 ? -9.164 9.856 -8.428 1.00 49.16 102 ASP A CA 1
ATOM 810 C C . ASP A 1 102 ? -10.315 8.885 -8.649 1.00 49.16 102 ASP A C 1
ATOM 812 O O . ASP A 1 102 ? -10.764 8.751 -9.779 1.00 49.16 102 ASP A O 1
ATOM 816 N N . ASP A 1 103 ? -10.752 8.201 -7.594 1.00 47.06 103 ASP A N 1
ATOM 817 C CA . ASP A 1 103 ? -12.154 7.823 -7.424 1.00 47.06 103 ASP A CA 1
ATOM 818 C C . ASP A 1 103 ? -12.388 7.327 -5.994 1.00 47.06 103 ASP A C 1
ATOM 820 O O . ASP A 1 103 ? -11.808 6.331 -5.571 1.00 47.06 103 ASP A O 1
ATOM 824 N N . TYR A 1 104 ? -13.179 8.102 -5.248 1.00 37.59 104 TYR A N 1
ATOM 825 C CA . TYR A 1 104 ? -14.251 7.717 -4.316 1.00 37.59 104 TYR A CA 1
ATOM 826 C C . TYR A 1 104 ? -14.806 9.040 -3.753 1.00 37.59 104 TYR A C 1
ATOM 828 O O . TYR A 1 104 ? -14.318 9.563 -2.748 1.00 37.59 104 TYR A O 1
ATOM 836 N N . HIS A 1 105 ? -15.762 9.620 -4.483 1.00 42.78 105 HIS A N 1
ATOM 837 C CA . HIS A 1 105 ? -16.737 10.570 -3.945 1.00 42.78 105 HIS A CA 1
ATOM 838 C C . HIS A 1 105 ? -17.918 9.806 -3.348 1.00 42.78 105 HIS A C 1
ATOM 840 O O . HIS A 1 105 ? -18.251 8.730 -3.896 1.00 42.78 105 HIS A O 1
#

Nearest PDB structures (foldseek):
  7r5a-assembly1_A-2  TM=8.230E-01  e=1.906E-04  Vibrio cholerae O1 biovar El Tor str. N16961
  5jaa-assembly1_D  TM=7.055E-01  e=7.000E-03  Vibrio cholerae O1 biovar El Tor str. N16961
  8ucb-assembly4_D  TM=4.551E-01  e=7.262E+00  Homo sapiens

pLDDT: mean 91.67, std 10.94, range [37.59, 98.25]